Protein AF-A0A2G2V977-F1 (afdb_monomer)

Structure (mmCIF, N/CA/C/O backbone):
data_AF-A0A2G2V977-F1
#
_entry.id   AF-A0A2G2V977-F1
#
loop_
_atom_site.group_PDB
_atom_site.id
_atom_site.type_symbol
_atom_site.label_atom_id
_atom_site.label_alt_id
_atom_site.label_comp_id
_atom_site.label_asym_id
_atom_site.label_entity_id
_atom_site.label_seq_id
_atom_site.pdbx_PDB_ins_code
_atom_site.Cartn_x
_atom_site.Cartn_y
_atom_site.Cartn_z
_atom_site.occupancy
_atom_site.B_iso_or_equiv
_atom_site.auth_seq_id
_atom_site.auth_comp_id
_atom_site.auth_asym_id
_atom_site.auth_atom_id
_atom_site.pdbx_PDB_model_num
ATOM 1 N N . MET A 1 1 ? 14.997 -41.766 -4.453 1.00 56.84 1 MET A N 1
ATOM 2 C CA . MET A 1 1 ? 13.782 -41.340 -3.709 1.00 56.84 1 MET A CA 1
ATOM 3 C C . MET A 1 1 ? 13.768 -39.828 -3.422 1.00 56.84 1 MET A C 1
ATOM 5 O O . MET A 1 1 ? 12.691 -39.286 -3.222 1.00 56.84 1 MET A O 1
ATOM 9 N N . TRP A 1 2 ? 14.915 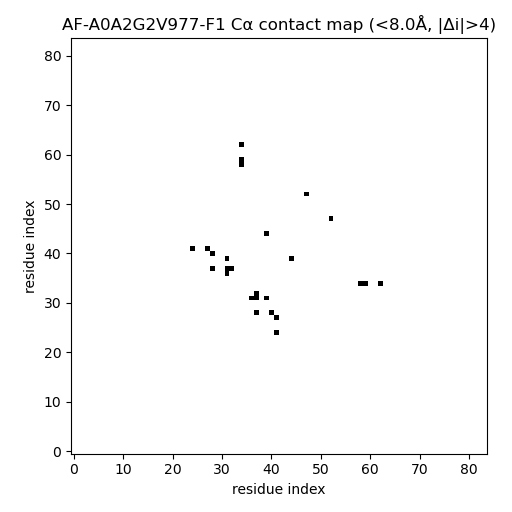-39.132 -3.508 1.00 50.75 2 TRP A N 1
ATOM 10 C CA . TRP A 1 2 ? 15.033 -37.669 -3.387 1.00 50.75 2 TRP A CA 1
ATOM 11 C C . TRP A 1 2 ? 14.657 -36.880 -4.659 1.00 50.75 2 TRP A C 1
ATOM 13 O O . TRP A 1 2 ? 14.105 -35.791 -4.541 1.00 50.75 2 TRP A O 1
ATOM 23 N N . ASP A 1 3 ? 14.832 -37.447 -5.861 1.00 55.75 3 ASP A N 1
ATOM 24 C CA . ASP A 1 3 ? 14.506 -36.754 -7.127 1.00 55.75 3 ASP A CA 1
ATOM 25 C C . ASP A 1 3 ? 13.013 -36.426 -7.295 1.00 55.75 3 ASP A C 1
ATOM 27 O O . ASP A 1 3 ? 12.653 -35.432 -7.921 1.00 55.75 3 ASP A O 1
ATOM 31 N N . LYS A 1 4 ? 12.121 -37.232 -6.701 1.00 57.53 4 LYS A N 1
ATOM 32 C CA . LYS A 1 4 ? 10.665 -37.004 -6.755 1.00 57.53 4 LYS A CA 1
ATOM 33 C C . LYS A 1 4 ? 10.180 -35.982 -5.720 1.00 57.53 4 LYS A C 1
ATOM 35 O O . LYS A 1 4 ? 9.241 -35.245 -6.000 1.00 57.53 4 LYS A O 1
ATOM 40 N N . PHE A 1 5 ? 10.823 -35.917 -4.551 1.00 54.31 5 PHE A N 1
ATOM 41 C CA . PHE A 1 5 ? 10.476 -34.957 -3.494 1.00 54.31 5 PHE A CA 1
ATOM 42 C C . PHE A 1 5 ? 11.026 -33.554 -3.783 1.00 54.31 5 PHE A C 1
ATOM 44 O O . PHE A 1 5 ? 10.327 -32.569 -3.550 1.00 54.31 5 PHE A O 1
ATOM 51 N N . GLY A 1 6 ? 12.232 -33.454 -4.353 1.00 59.03 6 GLY A N 1
ATOM 52 C CA . GLY A 1 6 ? 12.850 -32.169 -4.691 1.00 59.03 6 GLY A CA 1
ATOM 53 C C . GLY A 1 6 ? 12.057 -31.369 -5.728 1.00 59.03 6 GLY A C 1
ATOM 54 O O . GLY A 1 6 ? 11.865 -30.168 -5.558 1.00 59.03 6 GLY A O 1
ATOM 55 N N . GLY A 1 7 ? 11.525 -32.034 -6.761 1.00 69.50 7 GLY A N 1
ATOM 56 C CA . GLY A 1 7 ? 10.741 -31.377 -7.815 1.00 69.50 7 GLY A CA 1
ATOM 57 C C . GLY A 1 7 ? 9.407 -30.804 -7.326 1.00 69.50 7 GLY A C 1
ATOM 58 O O . GLY A 1 7 ? 9.049 -29.686 -7.687 1.00 69.50 7 GLY A O 1
ATOM 59 N N . TYR A 1 8 ? 8.692 -31.530 -6.461 1.00 70.81 8 TYR A N 1
ATOM 60 C CA . TYR A 1 8 ? 7.433 -31.050 -5.881 1.00 70.81 8 TYR A CA 1
ATOM 61 C C . TYR A 1 8 ? 7.658 -29.907 -4.884 1.00 70.81 8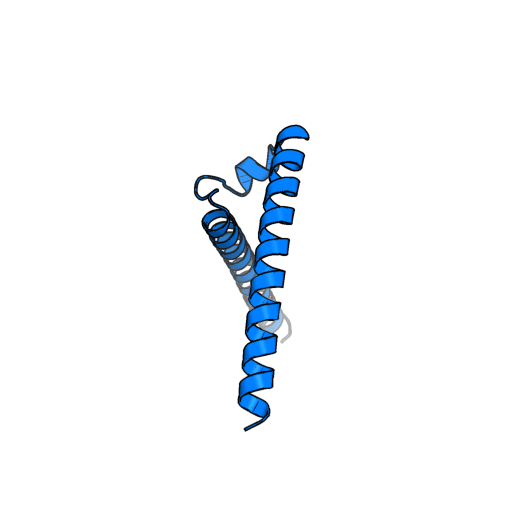 TYR A C 1
ATOM 63 O O . TYR A 1 8 ? 6.908 -28.935 -4.885 1.00 70.81 8 TYR A O 1
ATOM 71 N N . LEU A 1 9 ? 8.729 -29.972 -4.085 1.00 65.12 9 LEU A N 1
ATOM 72 C CA . LEU A 1 9 ? 9.098 -28.890 -3.172 1.00 65.12 9 LEU A CA 1
ATOM 73 C C . LEU A 1 9 ? 9.504 -27.617 -3.933 1.00 65.12 9 LEU A C 1
ATOM 75 O O . LEU A 1 9 ? 9.052 -26.534 -3.581 1.00 65.12 9 LEU A O 1
ATOM 79 N N . LEU A 1 10 ? 10.288 -27.739 -5.011 1.00 70.31 10 LEU A N 1
ATOM 80 C CA . LEU A 1 10 ? 10.634 -26.620 -5.899 1.00 70.31 10 LEU A CA 1
ATOM 81 C C . LEU A 1 10 ? 9.402 -26.023 -6.589 1.00 70.31 10 LEU A C 1
ATOM 83 O O . LEU A 1 10 ? 9.302 -24.804 -6.717 1.00 70.31 10 LEU A O 1
ATOM 87 N N . LEU A 1 11 ? 8.449 -26.863 -7.001 1.00 72.50 11 LEU A N 1
ATOM 88 C CA . LEU A 1 11 ? 7.186 -26.411 -7.579 1.00 72.50 11 LEU A CA 1
ATOM 89 C C . LEU A 1 11 ? 6.347 -25.645 -6.551 1.00 72.50 11 LEU A C 1
ATOM 91 O O . LEU A 1 11 ? 5.871 -24.554 -6.854 1.00 72.50 11 LEU A O 1
ATOM 95 N N . LEU A 1 12 ? 6.198 -26.180 -5.336 1.00 69.12 12 LEU A N 1
ATOM 96 C CA . LEU A 1 12 ? 5.486 -25.510 -4.249 1.00 69.12 12 LEU A CA 1
ATOM 97 C C . LEU A 1 12 ? 6.148 -24.184 -3.880 1.00 69.12 12 LEU A C 1
ATOM 99 O O . LEU A 1 12 ? 5.447 -23.185 -3.803 1.00 69.12 12 LEU A O 1
ATOM 103 N N . LEU A 1 13 ? 7.475 -24.157 -3.739 1.00 63.16 13 LEU A N 1
ATOM 104 C CA . LEU A 1 13 ? 8.241 -22.936 -3.471 1.00 63.16 13 LEU A CA 1
ATOM 105 C C . LEU A 1 13 ? 8.101 -21.908 -4.602 1.00 63.16 13 LEU A C 1
ATOM 107 O O . LEU A 1 13 ? 7.982 -20.713 -4.349 1.00 63.16 13 LEU A O 1
ATOM 111 N N . GLY A 1 14 ? 8.076 -22.354 -5.860 1.00 68.62 14 GLY A N 1
ATOM 112 C CA . GLY A 1 14 ? 7.841 -21.480 -7.009 1.00 68.62 14 GLY A CA 1
ATOM 113 C C . GLY A 1 14 ? 6.416 -20.918 -7.049 1.00 68.62 14 GLY A C 1
ATOM 114 O O . GLY A 1 14 ? 6.221 -19.750 -7.391 1.00 68.62 14 GLY A O 1
ATOM 115 N N . LEU A 1 15 ? 5.419 -21.725 -6.676 1.00 68.06 15 LEU A N 1
ATOM 116 C CA . LEU A 1 15 ? 4.019 -21.312 -6.591 1.00 68.06 15 LEU A CA 1
ATOM 117 C C . LEU A 1 15 ? 3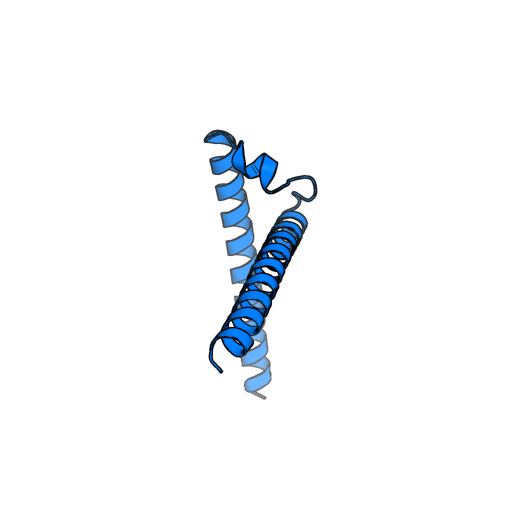.777 -20.364 -5.414 1.00 68.06 15 LEU A C 1
ATOM 119 O O . LEU A 1 15 ? 3.106 -19.352 -5.608 1.00 68.06 15 LEU A O 1
ATOM 123 N N . THR A 1 16 ? 4.351 -20.630 -4.237 1.00 60.44 16 THR A N 1
ATOM 124 C CA . THR A 1 16 ? 4.256 -19.734 -3.077 1.00 60.44 16 THR A CA 1
ATOM 125 C C . THR A 1 16 ? 4.979 -18.420 -3.338 1.00 60.44 16 THR A C 1
ATOM 127 O O . THR A 1 16 ? 4.379 -17.375 -3.127 1.00 60.44 16 THR A O 1
ATOM 130 N N . ALA A 1 17 ? 6.180 -18.436 -3.924 1.00 64.81 17 ALA A N 1
ATOM 131 C CA . ALA A 1 17 ? 6.887 -17.209 -4.304 1.00 64.81 17 ALA A CA 1
ATOM 132 C C . ALA A 1 17 ? 6.127 -16.389 -5.365 1.00 64.81 17 ALA A C 1
ATOM 134 O O . ALA A 1 17 ? 6.174 -15.158 -5.374 1.00 64.81 17 ALA A O 1
ATOM 135 N N . LYS A 1 18 ? 5.413 -17.046 -6.290 1.00 69.56 18 LYS A N 1
ATOM 136 C CA . LYS A 1 18 ? 4.559 -16.355 -7.268 1.00 69.56 18 LYS A CA 1
ATOM 137 C C . LYS A 1 18 ? 3.302 -15.784 -6.611 1.00 69.56 18 LYS A C 1
ATOM 139 O O . LYS A 1 18 ? 2.926 -14.660 -6.934 1.00 69.56 18 LYS A O 1
ATOM 144 N N . ALA A 1 19 ? 2.667 -16.540 -5.718 1.00 63.84 19 ALA A N 1
ATOM 145 C CA . ALA A 1 19 ? 1.490 -16.104 -4.977 1.00 63.84 19 ALA A CA 1
ATOM 146 C C . ALA A 1 19 ? 1.814 -14.917 -4.060 1.00 63.84 19 ALA A C 1
ATOM 148 O O . ALA A 1 19 ? 1.081 -13.937 -4.079 1.00 63.84 19 ALA A O 1
ATOM 149 N N . GLU A 1 20 ? 2.948 -14.959 -3.361 1.00 68.00 20 GLU A N 1
ATOM 150 C CA . GLU A 1 20 ? 3.465 -13.867 -2.532 1.00 68.00 20 GLU A CA 1
ATOM 151 C C . GLU A 1 20 ? 3.682 -12.597 -3.363 1.00 68.00 20 GLU A C 1
ATOM 153 O O . GLU A 1 20 ? 3.125 -11.554 -3.047 1.00 68.00 20 GLU A O 1
ATOM 158 N N . ARG A 1 21 ? 4.345 -12.694 -4.524 1.00 69.38 21 ARG A N 1
ATOM 159 C CA . ARG A 1 21 ? 4.508 -11.544 -5.435 1.00 69.38 21 ARG A CA 1
ATOM 160 C C . ARG A 1 21 ? 3.181 -10.972 -5.932 1.00 69.38 21 ARG A C 1
ATOM 162 O O . ARG A 1 21 ? 3.049 -9.758 -6.057 1.00 69.38 21 ARG A O 1
ATOM 169 N N . VAL A 1 22 ? 2.211 -11.823 -6.272 1.00 71.25 22 VAL A N 1
ATOM 170 C CA . VAL A 1 22 ? 0.873 -11.369 -6.692 1.00 71.25 22 VAL A CA 1
ATOM 171 C C . VAL A 1 22 ? 0.151 -10.699 -5.525 1.00 71.25 22 VAL A C 1
ATOM 173 O O . VAL A 1 22 ? -0.472 -9.656 -5.713 1.00 71.25 22 VAL A O 1
ATOM 176 N N . GLN A 1 23 ? 0.279 -11.256 -4.323 1.00 69.94 23 GLN A N 1
ATOM 177 C CA . GLN A 1 23 ? -0.277 -10.690 -3.104 1.00 69.94 23 GLN A CA 1
ATOM 178 C C . GLN A 1 23 ? 0.350 -9.331 -2.785 1.00 69.94 23 GLN A C 1
ATOM 180 O O . GLN A 1 23 ? -0.376 -8.405 -2.445 1.00 69.94 23 GLN A O 1
ATOM 185 N N . ASP A 1 24 ? 1.656 -9.167 -2.974 1.00 76.44 24 ASP A N 1
ATOM 186 C CA . ASP A 1 24 ? 2.350 -7.897 -2.762 1.00 76.44 24 ASP A CA 1
ATOM 187 C C . ASP A 1 24 ? 1.944 -6.836 -3.787 1.00 76.44 24 ASP A C 1
ATOM 189 O O . ASP A 1 24 ? 1.760 -5.674 -3.432 1.00 76.44 24 ASP A O 1
ATOM 193 N N . VAL A 1 25 ? 1.718 -7.222 -5.046 1.00 73.94 25 VAL A N 1
ATOM 194 C CA . VAL A 1 25 ? 1.189 -6.310 -6.073 1.00 73.94 25 VAL A CA 1
ATOM 195 C C . VAL A 1 25 ? -0.243 -5.881 -5.751 1.00 73.94 25 VAL A C 1
ATOM 197 O O . VAL A 1 25 ? -0.573 -4.706 -5.899 1.00 73.94 25 VAL A O 1
ATOM 200 N N . LEU A 1 26 ? -1.093 -6.807 -5.298 1.00 77.69 26 LEU A N 1
ATOM 201 C CA . LEU A 1 26 ? -2.463 -6.494 -4.884 1.00 77.69 26 LEU A CA 1
ATOM 202 C C . LEU A 1 26 ? -2.489 -5.622 -3.626 1.00 77.69 26 LEU A C 1
ATOM 204 O O . LEU A 1 26 ? -3.237 -4.653 -3.591 1.00 77.69 26 LEU A O 1
ATOM 208 N N . ARG A 1 27 ? -1.645 -5.911 -2.628 1.00 77.31 27 ARG A N 1
ATOM 209 C CA . ARG A 1 27 ? -1.478 -5.079 -1.425 1.00 77.31 27 ARG A CA 1
ATOM 210 C C . ARG A 1 27 ? -1.019 -3.674 -1.780 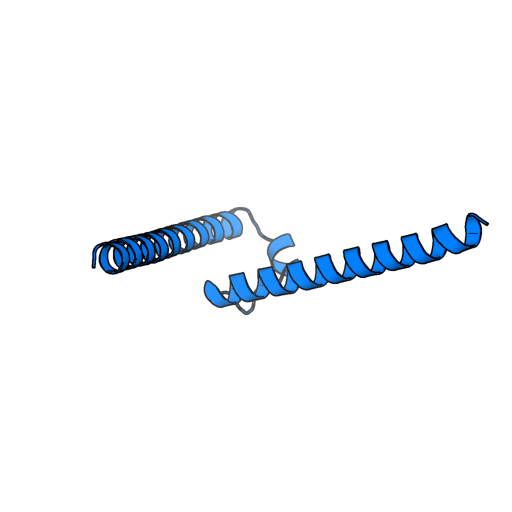1.00 77.31 27 ARG A C 1
ATOM 212 O O . ARG A 1 27 ? -1.607 -2.716 -1.295 1.00 77.31 27 ARG A O 1
ATOM 219 N N . LEU A 1 28 ? -0.008 -3.551 -2.641 1.00 75.06 28 LEU A N 1
ATOM 220 C CA . LEU A 1 28 ? 0.473 -2.254 -3.105 1.00 75.06 28 LEU A CA 1
ATOM 221 C C . LEU A 1 28 ? -0.637 -1.496 -3.832 1.00 75.06 28 LEU A C 1
ATOM 223 O O . LEU A 1 28 ? -0.814 -0.311 -3.589 1.00 75.06 28 LEU A O 1
ATOM 227 N N . ARG A 1 29 ? -1.417 -2.171 -4.680 1.00 78.75 29 ARG A N 1
ATOM 228 C CA . ARG A 1 29 ? -2.536 -1.539 -5.382 1.00 78.75 29 ARG A CA 1
ATOM 229 C C . ARG A 1 29 ? -3.636 -1.076 -4.430 1.00 78.75 29 ARG A C 1
ATOM 231 O O . ARG A 1 29 ? -4.041 0.067 -4.528 1.00 78.75 29 ARG A O 1
ATOM 238 N N . LEU A 1 30 ? -4.056 -1.916 -3.485 1.00 78.44 30 LEU A N 1
ATOM 239 C CA . LEU A 1 30 ? -5.051 -1.543 -2.473 1.00 78.44 30 LEU A CA 1
ATOM 240 C C . LEU A 1 30 ? -4.565 -0.384 -1.596 1.00 78.44 30 LEU A C 1
ATOM 242 O O . LEU A 1 30 ? -5.338 0.510 -1.274 1.00 78.44 30 LEU A O 1
ATOM 246 N N . PHE A 1 31 ? -3.280 -0.377 -1.233 1.00 77.06 31 PHE A N 1
ATOM 247 C CA . PHE A 1 31 ? -2.674 0.741 -0.517 1.00 77.06 31 PHE A CA 1
ATOM 248 C C . PHE A 1 31 ? -2.734 2.026 -1.348 1.00 77.06 31 PHE A C 1
ATOM 250 O O . PHE A 1 31 ? -3.199 3.047 -0.855 1.00 77.06 31 PHE A O 1
ATOM 257 N N . LEU A 1 32 ? -2.316 1.964 -2.616 1.00 77.69 32 LEU A N 1
ATOM 258 C CA . LEU A 1 32 ? -2.354 3.096 -3.537 1.00 77.69 32 LEU A CA 1
ATOM 259 C C . LEU A 1 32 ? -3.785 3.594 -3.784 1.00 77.69 32 LEU A C 1
ATOM 261 O O . LEU A 1 32 ? -4.000 4.801 -3.786 1.00 77.69 32 LEU A O 1
ATOM 265 N N . ASP A 1 33 ? -4.760 2.696 -3.922 1.00 81.31 33 ASP A N 1
ATOM 266 C CA . ASP A 1 33 ? -6.181 3.038 -4.038 1.00 81.31 33 ASP A CA 1
ATOM 267 C C . ASP A 1 33 ? -6.669 3.785 -2.782 1.00 81.31 33 ASP A C 1
ATOM 269 O O . ASP A 1 33 ? -7.318 4.824 -2.901 1.00 81.31 33 ASP A O 1
ATOM 273 N N . ASN A 1 34 ? -6.290 3.321 -1.584 1.00 73.94 34 ASN A N 1
ATOM 274 C CA . ASN A 1 34 ? -6.665 3.955 -0.314 1.00 73.94 34 ASN A CA 1
ATOM 275 C C . ASN A 1 34 ? -6.061 5.354 -0.121 1.00 73.94 34 ASN A C 1
ATOM 277 O O . ASN A 1 34 ? -6.690 6.192 0.517 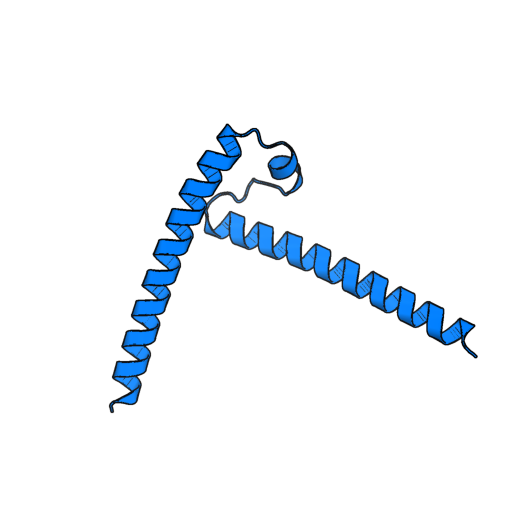1.00 73.94 34 ASN A O 1
ATOM 281 N N . ILE A 1 35 ? -4.872 5.627 -0.672 1.00 73.44 35 ILE A N 1
ATOM 282 C CA . ILE A 1 35 ? -4.247 6.963 -0.623 1.00 73.44 35 ILE A CA 1
ATOM 283 C C . ILE A 1 35 ? -4.596 7.849 -1.836 1.00 73.44 35 ILE A C 1
ATOM 285 O O . ILE A 1 35 ? -4.070 8.955 -1.958 1.00 73.44 35 ILE A O 1
ATOM 289 N N . GLY A 1 36 ? -5.459 7.384 -2.750 1.00 72.62 36 GLY A N 1
ATOM 290 C CA . GLY A 1 36 ? -5.919 8.151 -3.918 1.00 72.62 36 GLY A CA 1
ATOM 291 C C . GLY A 1 36 ? -4.990 8.128 -5.142 1.00 72.62 36 GLY A C 1
ATOM 292 O O . GLY A 1 36 ? -5.082 9.005 -5.999 1.00 72.62 36 GLY A O 1
ATOM 293 N N . PHE A 1 37 ? -4.100 7.139 -5.247 1.00 70.81 37 PHE A N 1
ATOM 294 C CA . PHE A 1 37 ? -3.128 6.944 -6.335 1.00 70.81 37 PHE A CA 1
ATOM 295 C C . PHE A 1 37 ? -3.380 5.652 -7.136 1.00 70.81 37 PHE A C 1
ATOM 297 O O . PHE A 1 37 ? -2.451 4.911 -7.458 1.00 70.81 37 PHE A O 1
ATOM 304 N N . SER A 1 38 ? -4.634 5.389 -7.496 1.00 71.69 38 SER A N 1
ATOM 305 C CA . SER A 1 38 ? -5.076 4.164 -8.185 1.00 71.69 38 SER A CA 1
ATOM 306 C C . SER A 1 38 ? -4.439 3.914 -9.562 1.00 71.69 38 SER A C 1
ATOM 308 O O . SER A 1 38 ? -4.318 2.766 -10.000 1.00 71.69 38 SER A O 1
ATOM 310 N N . ASP A 1 39 ? -3.992 4.975 -10.240 1.00 76.88 39 ASP A N 1
ATOM 311 C CA . ASP A 1 39 ? -3.361 4.904 -11.566 1.00 76.88 39 ASP A CA 1
ATOM 312 C C . ASP A 1 39 ? -1.864 4.554 -11.516 1.00 76.88 39 ASP A C 1
ATOM 314 O O . ASP A 1 39 ? -1.220 4.359 -12.550 1.00 76.88 39 ASP A O 1
ATOM 318 N N . LEU A 1 40 ? -1.282 4.484 -10.317 1.00 75.88 40 LEU A N 1
ATOM 319 C CA . LEU A 1 40 ? 0.151 4.316 -10.132 1.00 75.88 40 LEU A CA 1
ATOM 320 C C . LEU A 1 40 ? 0.529 2.833 -10.069 1.00 75.88 40 LEU A C 1
ATOM 322 O O . LEU A 1 40 ? -0.003 2.059 -9.277 1.00 75.88 40 LEU A O 1
ATOM 326 N N . SER A 1 41 ? 1.484 2.413 -10.902 1.00 73.94 41 SER A N 1
ATOM 327 C CA . SER A 1 41 ? 1.978 1.035 -10.891 1.00 73.94 41 SER A CA 1
ATOM 328 C C . SER A 1 41 ? 3.361 0.923 -10.249 1.00 73.94 41 SER A C 1
ATOM 330 O O . SER A 1 41 ? 4.162 1.860 -10.252 1.00 73.94 41 SER A O 1
ATOM 332 N N . ALA A 1 42 ? 3.712 -0.282 -9.788 1.00 72.62 42 ALA A N 1
ATOM 333 C CA . ALA A 1 42 ? 5.059 -0.592 -9.296 1.00 72.62 42 ALA A CA 1
ATOM 334 C C . ALA A 1 42 ? 6.171 -0.262 -10.317 1.00 72.62 42 ALA A C 1
ATOM 336 O O . ALA A 1 42 ? 7.307 0.028 -9.939 1.00 72.62 42 ALA A O 1
ATOM 337 N N . LYS A 1 43 ? 5.861 -0.291 -11.623 1.00 77.44 43 LYS A N 1
ATOM 338 C CA . LYS A 1 43 ? 6.814 0.076 -12.683 1.00 77.44 43 LYS A CA 1
ATOM 339 C C . LYS A 1 43 ? 7.045 1.583 -12.752 1.00 77.44 43 LYS A C 1
ATOM 341 O O . LYS A 1 43 ? 8.155 1.994 -13.086 1.00 77.44 43 LYS A O 1
ATOM 346 N N . ASP A 1 44 ? 6.029 2.375 -12.432 1.00 74.75 44 ASP A N 1
ATOM 347 C CA . ASP A 1 44 ? 6.106 3.836 -12.419 1.00 74.75 44 ASP A CA 1
ATOM 348 C C . ASP A 1 44 ? 6.824 4.313 -11.155 1.00 74.75 44 ASP A C 1
ATOM 350 O O . ASP A 1 44 ? 7.716 5.153 -11.249 1.00 74.75 44 ASP A O 1
ATOM 354 N N . ILE A 1 45 ? 6.572 3.652 -10.016 1.00 74.50 45 ILE A N 1
ATOM 355 C CA . ILE A 1 45 ? 7.317 3.850 -8.759 1.00 74.50 45 ILE A CA 1
ATOM 356 C C . ILE A 1 45 ? 8.815 3.599 -8.960 1.00 74.50 45 ILE A C 1
ATOM 358 O O . ILE A 1 45 ? 9.660 4.365 -8.497 1.00 74.50 45 ILE A O 1
ATOM 362 N N . LYS A 1 46 ? 9.182 2.556 -9.717 1.00 78.00 46 LYS A N 1
ATOM 363 C CA . LYS A 1 46 ? 10.593 2.254 -10.013 1.00 78.00 46 LYS A CA 1
ATOM 364 C C . LYS A 1 46 ? 11.299 3.377 -10.790 1.00 78.00 46 LYS A C 1
ATOM 366 O O . LYS A 1 46 ? 12.524 3.465 -10.740 1.00 78.00 46 LYS A O 1
ATOM 371 N N . LYS A 1 47 ? 10.550 4.220 -11.505 1.00 85.81 47 LYS A N 1
ATOM 372 C CA . LYS A 1 47 ? 11.071 5.353 -12.286 1.00 85.81 47 LYS A CA 1
ATOM 373 C C . LYS A 1 47 ? 11.037 6.682 -11.525 1.00 85.81 47 LYS A C 1
ATOM 375 O O . LYS A 1 47 ? 11.403 7.700 -12.103 1.00 85.81 47 LYS A O 1
ATOM 380 N N . TRP A 1 48 ? 10.613 6.689 -10.261 1.00 82.94 48 TRP A N 1
ATOM 381 C CA . TRP A 1 48 ? 10.477 7.916 -9.482 1.00 82.94 48 TRP A CA 1
ATOM 382 C C . TRP A 1 48 ? 11.785 8.673 -9.305 1.00 82.94 48 TRP A C 1
ATOM 384 O O . TRP A 1 48 ? 12.810 8.115 -8.894 1.00 82.94 48 TRP A O 1
ATOM 394 N N . LEU A 1 49 ? 11.704 9.981 -9.535 1.00 85.88 49 LEU A N 1
ATOM 395 C CA . LEU A 1 49 ? 12.751 10.923 -9.184 1.00 85.88 49 LEU A CA 1
ATOM 396 C C . LEU A 1 49 ? 12.684 11.237 -7.677 1.00 85.88 49 LEU A C 1
ATOM 398 O O . LEU A 1 49 ? 11.652 11.038 -7.032 1.00 85.88 49 LEU A O 1
ATOM 402 N N . PRO A 1 50 ? 13.752 11.796 -7.080 1.00 82.56 50 PRO A N 1
ATOM 403 C CA . PRO A 1 50 ? 13.760 12.159 -5.659 1.00 82.56 50 PRO A CA 1
ATOM 404 C C . PRO A 1 50 ? 12.649 13.136 -5.236 1.00 82.56 50 PRO A C 1
ATOM 406 O O . PRO A 1 50 ? 12.319 13.222 -4.057 1.00 82.56 50 PRO A O 1
ATOM 409 N N . LYS A 1 51 ? 12.083 13.898 -6.181 1.00 79.25 51 LYS A N 1
ATOM 410 C CA . LYS A 1 51 ? 10.935 14.781 -5.929 1.00 79.25 51 LYS A CA 1
ATOM 411 C C . LYS A 1 51 ? 9.627 13.999 -5.781 1.00 79.25 51 LYS A C 1
ATOM 413 O O . LYS A 1 51 ? 8.843 14.322 -4.896 1.00 79.25 51 LYS A O 1
ATOM 418 N N . ASP A 1 52 ? 9.431 12.960 -6.591 1.00 78.94 52 ASP A N 1
ATOM 419 C CA . ASP A 1 52 ? 8.246 12.097 -6.525 1.00 78.94 52 ASP A CA 1
ATOM 420 C C . ASP A 1 52 ? 8.235 11.295 -5.218 1.00 78.94 52 ASP A C 1
ATOM 422 O O . ASP A 1 52 ? 7.200 11.187 -4.568 1.00 78.94 52 ASP A O 1
ATOM 426 N N . ARG A 1 53 ? 9.417 10.843 -4.770 1.00 77.19 53 ARG A N 1
ATOM 427 C CA . ARG A 1 53 ? 9.591 10.180 -3.466 1.00 77.19 53 ARG A CA 1
ATOM 428 C C . ARG A 1 53 ? 9.209 11.077 -2.294 1.00 77.19 53 ARG A C 1
ATOM 430 O O . ARG A 1 53 ? 8.415 10.660 -1.468 1.00 77.19 53 ARG A O 1
ATOM 437 N N . ARG A 1 54 ? 9.696 12.323 -2.264 1.00 80.81 54 ARG A N 1
ATOM 438 C CA . ARG A 1 54 ? 9.340 13.275 -1.198 1.00 80.81 54 ARG A CA 1
ATOM 439 C C . ARG A 1 54 ? 7.846 13.567 -1.145 1.00 80.81 54 ARG A C 1
ATOM 441 O O . ARG A 1 54 ? 7.274 13.673 -0.070 1.00 80.81 54 ARG A O 1
ATOM 448 N N . ARG A 1 55 ? 7.204 13.698 -2.310 1.00 75.19 55 ARG A N 1
ATOM 449 C CA . ARG A 1 55 ? 5.752 13.894 -2.375 1.00 75.19 55 ARG A CA 1
ATOM 450 C C . ARG A 1 55 ? 5.004 12.682 -1.824 1.00 75.19 55 ARG A C 1
ATOM 452 O O . ARG A 1 55 ? 4.008 12.859 -1.136 1.00 75.19 55 ARG A O 1
ATOM 459 N N . PHE A 1 56 ? 5.484 11.479 -2.122 1.00 78.81 56 PHE A N 1
ATOM 460 C CA . PHE A 1 56 ? 4.907 10.252 -1.594 1.00 78.81 56 PHE A CA 1
ATOM 461 C C . PHE A 1 56 ? 5.114 10.104 -0.081 1.00 78.81 56 PHE A C 1
ATOM 463 O O . PHE A 1 56 ? 4.159 9.769 0.605 1.00 78.81 56 PHE A O 1
ATOM 470 N N . GLU A 1 57 ? 6.302 10.411 0.446 1.00 78.62 57 GLU A N 1
ATOM 471 C CA . GLU A 1 57 ? 6.603 10.359 1.888 1.00 78.62 57 GLU A CA 1
ATOM 472 C C . GLU A 1 57 ? 5.642 11.235 2.703 1.00 78.62 57 GLU A C 1
ATOM 474 O O . GLU A 1 57 ? 5.049 10.756 3.660 1.00 78.62 57 GLU A O 1
ATOM 479 N N . ILE A 1 58 ? 5.386 12.471 2.262 1.00 80.56 58 ILE A N 1
ATOM 480 C CA . ILE A 1 58 ? 4.443 13.389 2.930 1.00 80.56 58 ILE A CA 1
ATOM 481 C C . ILE A 1 58 ? 3.019 12.805 2.979 1.00 80.56 58 ILE A C 1
ATOM 483 O O . ILE A 1 58 ? 2.298 12.939 3.969 1.00 80.56 58 ILE A O 1
ATOM 487 N N . ILE A 1 59 ? 2.592 12.166 1.889 1.00 76.94 59 ILE A N 1
ATOM 488 C CA . ILE A 1 59 ? 1.255 11.570 1.781 1.00 76.94 59 ILE A CA 1
ATOM 489 C C . ILE A 1 59 ? 1.167 10.304 2.635 1.00 76.94 59 ILE A C 1
ATOM 491 O O . ILE A 1 59 ? 0.169 10.095 3.321 1.00 76.94 59 ILE A O 1
ATOM 495 N N . GLN A 1 60 ? 2.220 9.489 2.634 1.00 75.00 60 GLN A N 1
ATOM 496 C CA . GLN A 1 60 ? 2.329 8.310 3.482 1.00 75.00 60 GLN A CA 1
ATOM 497 C C . GLN A 1 60 ? 2.289 8.691 4.968 1.00 75.00 60 GLN A C 1
ATOM 499 O O . GLN A 1 60 ? 1.543 8.070 5.716 1.00 75.00 60 GLN A O 1
ATOM 504 N N . GLU A 1 61 ? 3.042 9.709 5.390 1.00 79.00 61 GLU A N 1
ATOM 505 C CA . GLU A 1 61 ? 3.021 10.222 6.767 1.00 79.00 61 GLU A CA 1
ATOM 506 C C . GLU A 1 61 ? 1.615 10.675 7.171 1.00 79.00 61 GLU A C 1
ATOM 508 O O . GLU A 1 61 ? 1.121 10.285 8.225 1.00 79.00 61 GLU A O 1
ATOM 513 N N . SER A 1 62 ? 0.933 11.422 6.299 1.00 77.12 62 SER A N 1
ATOM 514 C CA . SER A 1 62 ? -0.441 11.877 6.552 1.00 77.12 62 SER A CA 1
ATOM 515 C C . SER A 1 62 ? -1.413 10.701 6.723 1.00 77.12 62 SER A C 1
ATOM 517 O O . SER A 1 62 ? -2.220 10.701 7.648 1.00 77.12 62 SER A O 1
ATOM 519 N N . TYR A 1 63 ? -1.300 9.675 5.872 1.00 78.50 63 TYR A N 1
ATOM 520 C CA . TYR A 1 63 ? -2.124 8.465 5.957 1.00 78.50 63 TYR A CA 1
ATOM 521 C C . TYR A 1 63 ? -1.852 7.657 7.235 1.00 78.50 63 TYR A C 1
ATOM 523 O O . TYR A 1 63 ? -2.787 7.169 7.865 1.00 78.50 63 TYR A O 1
ATOM 531 N N . MET A 1 64 ? -0.585 7.515 7.637 1.00 78.44 64 MET A N 1
ATOM 532 C CA . MET A 1 64 ? -0.222 6.791 8.861 1.00 78.44 64 MET A CA 1
ATOM 533 C C . MET A 1 64 ? -0.774 7.484 10.107 1.00 78.44 64 MET A C 1
ATOM 535 O O . MET A 1 64 ? -1.376 6.819 10.942 1.00 78.44 64 MET A O 1
ATOM 539 N N . MET A 1 65 ? -0.655 8.812 10.187 1.00 84.25 65 MET A N 1
ATOM 540 C CA . MET A 1 65 ? -1.215 9.598 11.291 1.00 84.25 65 MET A CA 1
ATOM 541 C C . MET A 1 65 ? -2.741 9.451 11.394 1.00 84.25 65 MET A C 1
ATOM 543 O O . MET A 1 65 ? -3.285 9.315 12.488 1.00 84.25 65 MET A O 1
ATOM 547 N N . GLU A 1 66 ? -3.445 9.456 10.259 1.00 81.88 66 GLU A N 1
ATOM 548 C CA . GLU A 1 66 ? -4.898 9.256 10.227 1.00 81.88 66 GLU A CA 1
ATOM 549 C C . GLU A 1 66 ? -5.287 7.852 10.715 1.00 81.88 66 GLU A C 1
ATOM 551 O O . GLU A 1 66 ? -6.223 7.706 11.503 1.00 81.88 66 GLU A O 1
ATOM 556 N N . LYS A 1 67 ? -4.534 6.819 10.312 1.00 81.81 67 LYS A N 1
ATOM 557 C CA . LYS A 1 67 ? -4.767 5.440 10.763 1.00 81.81 67 LYS A CA 1
ATOM 558 C C . LYS A 1 67 ? -4.448 5.211 12.232 1.00 81.81 67 LYS A C 1
ATOM 560 O O . LYS A 1 67 ? -5.219 4.522 12.894 1.00 81.81 67 LYS A O 1
ATOM 565 N N . GLU A 1 68 ? -3.391 5.817 12.757 1.00 84.25 68 GLU A N 1
ATOM 566 C CA . GLU A 1 68 ? -3.097 5.773 14.193 1.00 84.25 68 GLU A CA 1
ATOM 567 C C . GLU A 1 68 ? -4.238 6.400 15.008 1.00 84.25 68 GLU A C 1
ATOM 569 O O . GLU A 1 68 ? -4.713 5.799 15.970 1.00 84.25 68 GLU A O 1
ATOM 574 N N . MET A 1 69 ? -4.770 7.545 14.568 1.00 85.00 69 MET A N 1
ATOM 575 C CA . MET A 1 69 ? -5.906 8.189 15.233 1.00 85.00 69 MET A CA 1
ATOM 576 C C . MET A 1 69 ? -7.188 7.335 15.166 1.00 85.00 69 MET A C 1
ATOM 578 O O . MET A 1 69 ? -7.918 7.230 16.154 1.00 85.00 69 MET A O 1
ATOM 582 N N . GLU A 1 70 ? -7.472 6.684 14.031 1.00 84.69 70 GLU A N 1
ATOM 583 C CA . GLU A 1 70 ? -8.583 5.723 13.919 1.00 84.69 70 GLU A CA 1
ATOM 584 C C . GLU A 1 70 ? -8.424 4.538 14.891 1.00 84.69 70 GLU A C 1
ATOM 586 O O . GLU A 1 70 ? -9.401 4.121 15.528 1.00 84.69 70 GLU A O 1
ATOM 591 N N . GLU A 1 71 ? -7.209 3.995 15.018 1.00 83.94 71 GLU A N 1
ATOM 592 C CA . GLU A 1 71 ? -6.906 2.892 15.931 1.00 83.94 71 GLU A CA 1
ATOM 593 C C . GLU A 1 71 ? -7.043 3.301 17.401 1.00 83.94 71 GLU A C 1
ATOM 595 O O . GLU A 1 71 ? -7.634 2.544 18.176 1.00 83.94 71 GLU A O 1
ATOM 600 N N . GLU A 1 72 ? -6.592 4.498 17.783 1.00 84.88 72 GLU A N 1
ATOM 601 C CA . GLU A 1 72 ? -6.777 5.041 19.135 1.00 84.88 72 GLU A CA 1
ATOM 602 C C . GLU A 1 72 ? -8.264 5.177 19.494 1.00 84.88 72 GLU A C 1
ATOM 604 O O . GLU A 1 72 ? -8.691 4.724 20.559 1.00 84.88 72 GLU A O 1
ATOM 609 N N . ILE A 1 73 ? -9.089 5.704 18.583 1.00 8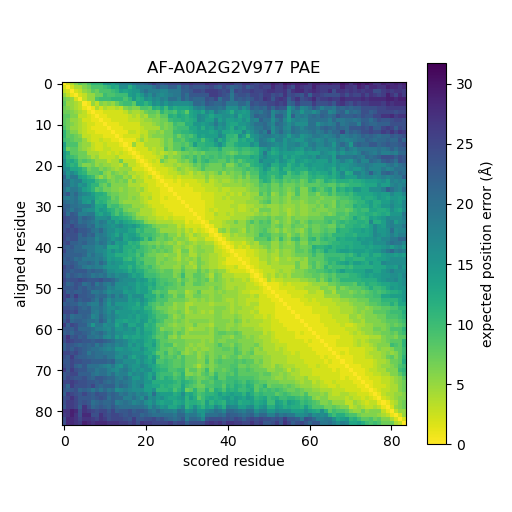5.31 73 ILE A N 1
ATOM 610 C CA . ILE A 1 73 ? -10.545 5.819 18.782 1.00 85.31 73 ILE A CA 1
ATOM 611 C C . ILE A 1 73 ? -11.199 4.431 18.920 1.00 85.31 73 ILE A C 1
ATOM 613 O O . ILE A 1 73 ? -12.166 4.248 19.666 1.00 85.31 73 ILE A O 1
ATOM 617 N N . LEU A 1 74 ? -10.707 3.424 18.195 1.00 84.62 74 LEU A N 1
ATOM 618 C CA . LEU A 1 74 ? -11.171 2.038 18.322 1.00 84.62 74 LEU A CA 1
ATOM 619 C C . LEU A 1 74 ? -10.729 1.389 19.640 1.00 84.62 74 LEU A C 1
ATOM 621 O O . LEU A 1 74 ? -11.490 0.611 20.215 1.00 84.62 74 LEU A O 1
ATOM 625 N N . MET A 1 75 ? -9.520 1.679 20.127 1.00 84.25 75 MET A N 1
ATOM 626 C CA . MET A 1 75 ? -9.059 1.208 21.436 1.00 84.25 75 MET A CA 1
ATOM 627 C C . MET A 1 75 ? -9.881 1.824 22.571 1.00 84.25 75 MET A C 1
ATOM 629 O O . MET A 1 75 ? -10.363 1.073 23.415 1.00 84.25 75 MET A O 1
ATOM 633 N N . GLN A 1 76 ? -10.146 3.133 22.531 1.00 80.25 76 GLN A N 1
ATOM 634 C CA . GLN A 1 76 ? -10.990 3.812 23.523 1.00 80.25 76 GLN A CA 1
ATOM 635 C C . GLN A 1 76 ? -12.398 3.205 23.596 1.00 80.25 76 GLN A C 1
ATOM 637 O O . GLN A 1 76 ? -12.868 2.876 24.681 1.00 80.25 76 GLN A O 1
ATOM 642 N N . ARG A 1 77 ? -13.037 2.947 22.446 1.00 79.88 77 ARG A N 1
ATOM 643 C CA . ARG A 1 77 ? -14.354 2.286 22.408 1.00 79.88 77 ARG A CA 1
ATOM 644 C C . ARG A 1 77 ? -14.339 0.878 23.008 1.00 79.88 77 ARG A C 1
ATOM 646 O O . ARG A 1 77 ? -15.252 0.524 23.744 1.00 79.88 77 ARG A O 1
ATOM 653 N N . ARG A 1 78 ? -13.293 0.085 22.747 1.00 80.81 78 ARG A N 1
ATOM 654 C CA . ARG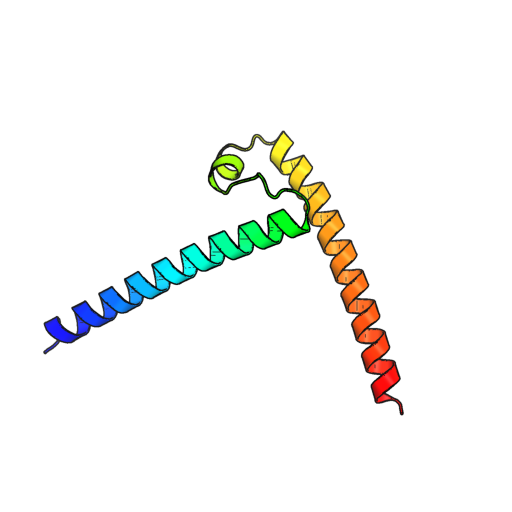 A 1 78 ? -13.145 -1.255 23.349 1.00 80.81 78 ARG A CA 1
ATOM 655 C C . ARG A 1 78 ? -12.946 -1.202 24.866 1.00 80.81 78 ARG A C 1
ATOM 657 O O . ARG A 1 78 ? -13.427 -2.086 25.568 1.00 80.81 78 ARG A O 1
ATOM 664 N N . GLU A 1 79 ? -12.253 -0.187 25.379 1.00 77.75 79 GLU A N 1
ATOM 665 C CA . GLU A 1 79 ? -12.094 0.016 26.824 1.00 77.75 79 GLU A CA 1
ATOM 666 C C . GLU A 1 79 ? -13.393 0.470 27.505 1.00 77.75 79 GLU A C 1
ATOM 668 O O . GLU A 1 79 ? -13.669 0.049 28.629 1.00 77.75 79 GLU A O 1
ATOM 673 N N . GLU A 1 80 ? -14.207 1.287 26.831 1.00 74.25 80 GLU A N 1
ATOM 674 C CA . GLU A 1 80 ? -15.535 1.693 27.308 1.00 74.25 80 GLU A CA 1
ATOM 675 C C . GLU A 1 80 ? -16.522 0.515 27.335 1.00 74.25 80 GLU A C 1
ATOM 677 O O . GLU A 1 80 ? -17.243 0.345 28.317 1.00 74.25 80 GLU A O 1
ATOM 682 N N . GLU A 1 81 ? -16.506 -0.347 26.313 1.00 69.56 81 GLU A N 1
ATOM 683 C CA . GLU A 1 81 ? -17.332 -1.564 26.250 1.00 69.56 81 GLU A CA 1
ATOM 684 C C . GLU A 1 81 ? -16.908 -2.639 27.269 1.00 69.56 81 GLU A C 1
ATOM 686 O O . GLU A 1 81 ? -17.741 -3.417 27.727 1.00 69.56 81 GLU A O 1
ATOM 691 N N . GLY A 1 82 ? -15.628 -2.681 27.660 1.00 64.25 82 GLY A N 1
ATOM 692 C CA . GLY A 1 82 ? -15.093 -3.636 28.641 1.00 64.25 82 GLY A CA 1
ATOM 693 C C . GLY A 1 82 ? -15.256 -3.232 30.113 1.00 64.25 82 GLY A C 1
ATOM 694 O O . GLY A 1 82 ? -14.903 -4.012 30.997 1.00 64.25 82 GLY A O 1
ATOM 695 N N . ARG A 1 83 ? -15.754 -2.020 30.393 1.00 62.50 83 ARG A N 1
ATOM 696 C CA . ARG A 1 83 ? -16.008 -1.503 31.754 1.00 62.50 83 ARG A CA 1
ATOM 697 C C . ARG A 1 83 ?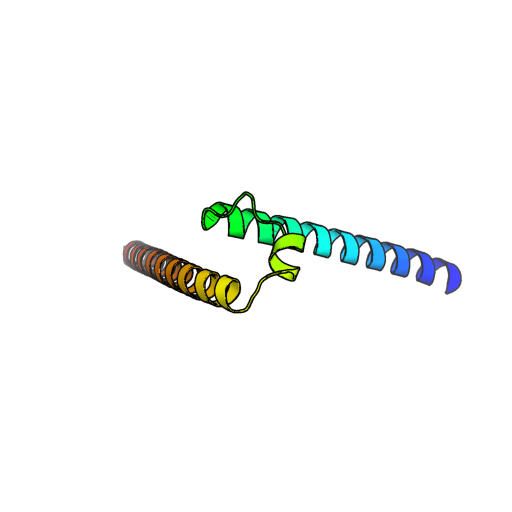 -17.476 -1.625 32.201 1.00 62.50 83 ARG A C 1
ATOM 699 O O . ARG A 1 83 ? -17.803 -1.118 33.275 1.00 62.50 83 ARG A O 1
ATOM 706 N N . GLY A 1 84 ? -18.329 -2.261 31.391 1.00 53.59 84 GLY A N 1
ATOM 707 C CA . GLY A 1 84 ? -19.737 -2.562 31.688 1.00 53.59 84 GLY A CA 1
ATOM 708 C C . GLY A 1 84 ? -19.943 -3.899 32.386 1.00 53.59 84 GLY A C 1
ATOM 709 O O . GLY A 1 84 ? -19.293 -4.883 31.974 1.00 53.59 84 GLY A O 1
#

Radius of gyration: 20.65 Å; Cα contacts (8 Å, |Δi|>4): 13; chains: 1; bounding box: 35×56×44 Å

Solvent-accessible surface area (backbone atoms only — not comparable 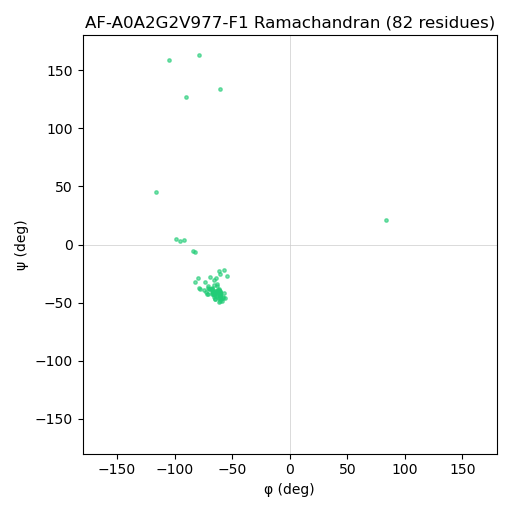to full-atom values): 4803 Å² total; per-residue (Å²): 125,60,76,69,53,52,54,52,52,52,49,50,52,53,50,50,55,49,49,48,53,52,49,50,54,50,50,51,44,53,51,28,43,75,75,72,41,67,90,64,46,77,71,57,60,74,66,55,49,78,66,55,49,53,56,46,51,58,52,51,52,52,52,50,55,53,51,52,53,54,49,51,57,51,50,54,52,52,55,58,65,68,73,111

Foldseek 3Di:
DVVVVVVVVVVVVVVVVVVVVVVVQVVVQVVCVVLPNNVDGPVNVVVDDPVNVVVVVVSVVVVVVVVVVVVVVVVVVVVVVVVD

Organism: Capsicum baccatum (NCBI:txid33114)

Sequence (84 aa):
MWDKFGGYLLLLLGLTAKAERVQDVLRLRLFLDNIGFSDLSAKDIKKWLPKDRRRFEIIQESYMMEKEMEEEILMQRREEEGRG

Secondary structure (DSSP, 8-state):
-HHHHHHHHHHHHHHHHHHHHHHHHHHHHHHHHHTT-TT--HHHHTT--HHHHHHHHHHHHHHHHHHHHHHHHHHHHHHHHTT-

pLDDT: mean 74.14, std 8.24, range [50.75, 85.88]

Mean predicted aligned error: 11.24 Å